Protein AF-X1EWF8-F1 (afdb_monomer_lite)

pLDDT: mean 93.99, std 6.24, range [62.25, 98.69]

Foldseek 3Di:
DVDDDPALPCQQVQQQAALEDEAEDALAAVVAAPDDPDPRHDACVQQAPCSSVVVVGDPNGHYAWYDYPFFIWGADPHRRFIETAETEPQDDPVVSQVRHNDDTHYDVVRHYDDDDDPVRVCCCCVPVCVVCPPPVDDDDDDDDD

Secondary structure (DSSP, 8-state):
--S-----TTHHHHHHH-SSEEEE----GGGS-SS-SS-SS--STT-STTHHHHTTPPTT-SEEEEE-SSEEEEE-TTT--EEEEEE-TT--HHHHHHT-SS--EEEEEEEEPPPPPHHHHHHIIIII-TT-TTTTSS-------

Sequence (145 aa):
PKRRFGGAGGANEIASMCWRVIIMTEHQKRKFPERAEFITSPGYLDGSPQARERAGLPAGTGPYRVVSDKAIFGFDEETRRMKLLAIVPWATAEEVLQEMAFEPLVAKPLGTVSPPTEEQLTILRSEIDPEGRVVGQGKWIEFQP

Structure (mmCIF, N/CA/C/O backbo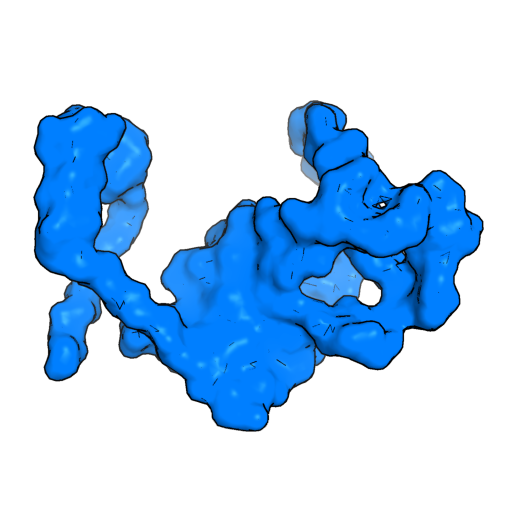ne):
data_AF-X1EWF8-F1
#
_entry.id   AF-X1EWF8-F1
#
loop_
_atom_site.group_PDB
_atom_site.id
_atom_site.type_symbol
_atom_site.label_atom_id
_atom_site.label_alt_id
_atom_site.label_comp_id
_atom_site.label_asym_id
_atom_site.label_entity_id
_atom_site.label_seq_id
_atom_site.pdbx_PDB_ins_code
_atom_site.Cartn_x
_atom_site.Cartn_y
_atom_site.Cartn_z
_atom_site.occupancy
_atom_site.B_iso_or_equiv
_atom_site.auth_seq_id
_atom_site.auth_comp_id
_atom_site.auth_asym_id
_atom_site.auth_atom_id
_atom_site.pdbx_PDB_model_num
ATOM 1 N N . PRO A 1 1 ? -2.073 18.170 -20.058 1.00 77.94 1 PRO A N 1
ATOM 2 C CA . PRO A 1 1 ? -2.816 17.032 -19.453 1.00 77.94 1 PRO A CA 1
ATOM 3 C C . PRO A 1 1 ? -4.311 17.376 -19.378 1.00 77.94 1 PRO A C 1
ATOM 5 O O . PRO A 1 1 ? -4.629 18.554 -19.255 1.00 77.94 1 PRO A O 1
ATOM 8 N N . LYS A 1 2 ? -5.213 16.384 -19.440 1.00 89.50 2 LYS A N 1
ATOM 9 C CA . LYS A 1 2 ? -6.673 16.611 -19.360 1.00 89.50 2 LYS A CA 1
ATOM 10 C C . LYS A 1 2 ? -7.113 17.182 -18.002 1.00 89.50 2 LYS A C 1
ATOM 12 O O . LYS A 1 2 ? -8.047 17.971 -17.938 1.00 89.50 2 LYS A O 1
ATOM 17 N N . ARG A 1 3 ? -6.419 16.812 -16.918 1.00 92.06 3 ARG A N 1
ATOM 18 C CA . ARG A 1 3 ? -6.585 17.377 -15.569 1.00 92.06 3 ARG A CA 1
ATOM 19 C C . ARG A 1 3 ? -5.218 17.541 -14.906 1.00 92.06 3 ARG A C 1
ATOM 21 O O . ARG A 1 3 ? -4.356 16.679 -15.067 1.00 92.06 3 ARG A O 1
ATOM 28 N N . ARG A 1 4 ? -5.005 18.641 -14.179 1.00 91.38 4 ARG A N 1
ATOM 29 C CA . ARG A 1 4 ? -3.777 18.897 -13.411 1.00 91.38 4 ARG A CA 1
ATOM 30 C C . ARG A 1 4 ? -4.045 18.676 -11.922 1.00 91.38 4 ARG A C 1
ATOM 32 O O . ARG A 1 4 ? -5.018 19.197 -11.393 1.00 91.38 4 ARG A O 1
ATOM 39 N N . PHE A 1 5 ? -3.170 17.911 -11.276 1.00 91.44 5 PHE A N 1
ATOM 40 C CA . PHE A 1 5 ? -3.140 17.710 -9.824 1.00 91.44 5 PHE A CA 1
ATOM 41 C C . PHE A 1 5 ? -1.953 18.467 -9.203 1.00 91.44 5 PHE A C 1
ATOM 43 O O . PHE A 1 5 ? -1.126 19.014 -9.936 1.00 91.44 5 PHE A O 1
ATOM 50 N N . GLY A 1 6 ? -1.855 18.467 -7.868 1.00 91.00 6 GLY A N 1
ATOM 51 C CA . GLY A 1 6 ? -0.823 19.185 -7.099 1.00 91.00 6 GLY A CA 1
ATOM 52 C C . GLY A 1 6 ? 0.630 18.761 -7.366 1.00 91.00 6 GLY A C 1
ATOM 53 O O . GLY A 1 6 ? 1.550 19.439 -6.925 1.00 91.00 6 GLY A O 1
ATOM 54 N N . GLY A 1 7 ? 0.852 17.688 -8.131 1.00 90.25 7 GLY A N 1
ATOM 55 C CA . GLY A 1 7 ? 2.179 17.147 -8.427 1.00 90.25 7 GLY A CA 1
ATOM 56 C C . GLY A 1 7 ? 2.592 16.056 -7.441 1.00 90.25 7 GLY A C 1
ATOM 57 O O . GLY A 1 7 ? 1.756 15.536 -6.708 1.00 90.25 7 GLY A O 1
ATOM 58 N N . ALA A 1 8 ? 3.872 15.680 -7.465 1.00 92.00 8 ALA A N 1
ATOM 59 C CA . ALA A 1 8 ? 4.395 14.607 -6.617 1.00 92.00 8 ALA A CA 1
ATOM 60 C C . ALA A 1 8 ? 4.528 15.016 -5.138 1.00 92.00 8 ALA A C 1
ATOM 62 O O . ALA A 1 8 ? 4.450 14.159 -4.261 1.00 92.00 8 ALA A O 1
ATOM 63 N N . GLY A 1 9 ? 4.733 16.310 -4.852 1.00 93.38 9 GLY A N 1
ATOM 64 C CA . GLY A 1 9 ? 5.188 16.738 -3.525 1.00 93.38 9 GLY A CA 1
ATOM 65 C C . GLY A 1 9 ? 6.462 15.980 -3.131 1.00 93.38 9 GLY A C 1
ATOM 66 O O . GLY A 1 9 ? 7.280 15.696 -3.999 1.00 93.38 9 GLY A O 1
ATOM 67 N N . GLY A 1 10 ? 6.575 15.589 -1.858 1.00 95.94 10 GLY A N 1
ATOM 68 C CA . GLY A 1 10 ? 7.660 14.729 -1.357 1.00 95.94 10 GLY A CA 1
ATOM 69 C C . GLY A 1 10 ? 7.449 13.220 -1.577 1.00 95.94 10 GLY A C 1
ATOM 70 O O . GLY A 1 10 ? 8.207 12.393 -1.071 1.00 95.94 10 GLY A O 1
ATOM 71 N N . ALA A 1 11 ? 6.370 12.819 -2.264 1.00 96.62 11 ALA A N 1
ATOM 72 C CA . ALA A 1 11 ? 6.046 11.403 -2.437 1.00 96.62 11 ALA A CA 1
ATOM 73 C C . ALA A 1 11 ? 6.999 10.696 -3.411 1.00 96.62 11 ALA A C 1
ATOM 75 O O . ALA A 1 11 ? 7.035 9.463 -3.438 1.00 96.62 11 ALA A O 1
ATOM 76 N N . ASN A 1 12 ? 7.739 11.441 -4.238 1.00 96.88 12 ASN A N 1
ATOM 77 C CA . ASN A 1 12 ? 8.758 10.856 -5.099 1.00 96.88 12 ASN A CA 1
ATOM 78 C C . ASN A 1 12 ? 9.942 10.366 -4.263 1.00 96.88 12 ASN A C 1
ATOM 80 O O . ASN A 1 12 ? 10.335 9.213 -4.383 1.00 96.88 12 ASN A O 1
ATOM 84 N N . GLU A 1 13 ? 10.453 11.212 -3.376 1.00 96.81 13 GLU A N 1
ATOM 85 C CA . GLU A 1 13 ? 11.603 10.945 -2.520 1.00 96.81 13 GLU A CA 1
ATOM 86 C C . GLU A 1 13 ? 11.313 9.769 -1.586 1.00 96.81 13 GLU A C 1
ATOM 88 O O . GLU A 1 13 ? 12.127 8.854 -1.478 1.00 96.81 13 GLU A O 1
ATOM 93 N N . ILE A 1 14 ? 10.113 9.730 -0.995 1.00 97.62 14 ILE A N 1
ATOM 94 C CA . ILE A 1 14 ? 9.658 8.602 -0.169 1.00 97.62 14 ILE A CA 1
ATOM 95 C C . ILE A 1 14 ? 9.657 7.303 -0.988 1.00 97.62 14 ILE A C 1
ATOM 97 O O . ILE A 1 14 ? 10.243 6.304 -0.574 1.00 97.62 14 ILE A O 1
ATOM 101 N N . ALA A 1 15 ? 9.033 7.308 -2.170 1.00 97.56 15 ALA A N 1
ATOM 102 C CA . ALA A 1 15 ? 8.951 6.125 -3.030 1.00 97.56 15 ALA A CA 1
ATOM 103 C C . ALA A 1 15 ? 10.308 5.679 -3.599 1.00 97.56 15 ALA A C 1
ATOM 105 O O . ALA A 1 15 ? 10.506 4.495 -3.888 1.00 97.56 15 ALA A O 1
ATOM 106 N N . SER A 1 16 ? 11.240 6.614 -3.754 1.00 97.69 16 SER A N 1
ATOM 107 C CA . SER A 1 16 ? 12.586 6.359 -4.258 1.00 97.69 16 SER A CA 1
ATOM 108 C C . SER A 1 16 ? 13.509 5.805 -3.175 1.00 97.69 16 SER A C 1
ATOM 110 O O . SER A 1 16 ? 14.253 4.871 -3.451 1.00 97.69 16 SER A O 1
ATOM 112 N N . MET A 1 17 ? 13.450 6.342 -1.951 1.00 97.00 17 MET A N 1
ATOM 113 C CA . MET A 1 17 ? 14.503 6.149 -0.945 1.00 97.00 17 MET A CA 1
ATOM 114 C C . MET A 1 17 ? 14.103 5.259 0.235 1.00 97.00 17 MET A C 1
ATOM 116 O O . MET A 1 17 ? 14.977 4.692 0.889 1.00 97.00 17 MET A O 1
ATOM 120 N N . CYS A 1 18 ? 12.812 5.120 0.547 1.00 97.69 18 CYS A N 1
ATOM 121 C CA . CYS A 1 18 ? 12.394 4.324 1.698 1.00 97.69 18 CYS A CA 1
ATOM 122 C C . CYS A 1 18 ? 12.436 2.818 1.397 1.00 97.69 18 CYS A C 1
ATOM 124 O O . CYS A 1 18 ? 12.000 2.352 0.342 1.00 97.69 18 CYS A O 1
ATOM 126 N N . TRP A 1 19 ? 12.890 2.040 2.383 1.00 96.56 19 TRP A N 1
ATOM 127 C CA . TRP A 1 19 ? 12.968 0.578 2.290 1.00 96.56 19 TRP A CA 1
ATOM 128 C C . TRP A 1 19 ? 11.602 -0.083 2.099 1.00 96.56 19 TRP A C 1
ATOM 130 O O . TRP A 1 19 ? 11.480 -1.086 1.402 1.00 96.56 19 TRP A O 1
ATOM 140 N N . ARG A 1 20 ? 10.564 0.466 2.743 1.00 97.06 20 ARG A N 1
ATOM 141 C CA . ARG A 1 20 ? 9.205 -0.084 2.726 1.00 97.06 20 ARG A CA 1
ATOM 142 C C . ARG A 1 20 ? 8.181 1.038 2.699 1.00 97.06 20 ARG A C 1
ATOM 144 O O . ARG A 1 20 ? 7.948 1.686 3.713 1.00 97.06 20 ARG A O 1
ATOM 151 N N . VAL A 1 21 ? 7.547 1.231 1.548 1.00 97.81 21 VAL A N 1
ATOM 152 C CA . VAL A 1 21 ? 6.494 2.241 1.375 1.00 97.81 21 VAL A CA 1
ATOM 153 C C . VAL A 1 21 ? 5.116 1.594 1.415 1.00 97.81 21 VAL A C 1
ATOM 155 O O . VAL A 1 21 ? 4.868 0.600 0.731 1.00 97.81 21 VAL A O 1
ATOM 158 N N . ILE A 1 22 ? 4.210 2.159 2.210 1.00 98.25 22 ILE A N 1
ATOM 159 C CA . ILE A 1 22 ? 2.795 1.779 2.222 1.00 98.25 22 ILE A CA 1
ATOM 160 C C . ILE A 1 22 ? 2.019 2.829 1.432 1.00 98.25 22 ILE A C 1
ATOM 162 O O . ILE A 1 22 ? 2.100 4.019 1.722 1.00 98.25 22 ILE A O 1
ATOM 166 N N . ILE A 1 23 ? 1.277 2.382 0.423 1.00 97.75 23 ILE A N 1
ATOM 167 C CA . ILE A 1 23 ? 0.425 3.227 -0.412 1.00 97.75 23 ILE A CA 1
ATOM 168 C C . ILE A 1 23 ? -1.008 3.075 0.090 1.00 97.75 23 ILE A C 1
ATOM 170 O O . ILE A 1 23 ? -1.527 1.964 0.130 1.00 97.75 23 ILE A O 1
ATOM 174 N N . MET A 1 24 ? -1.652 4.178 0.461 1.00 96.44 24 MET A N 1
ATOM 175 C CA . MET A 1 24 ? -3.040 4.179 0.926 1.00 96.44 24 MET A CA 1
ATOM 176 C C . MET A 1 24 ? -3.946 4.799 -0.135 1.00 96.44 24 MET A C 1
ATOM 178 O O . MET A 1 24 ? -3.656 5.884 -0.647 1.00 96.44 24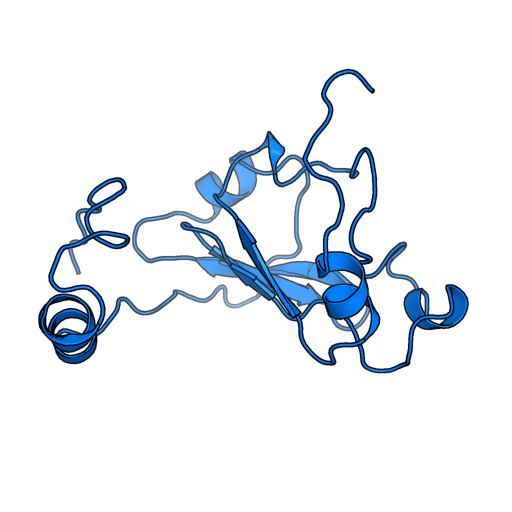 MET A O 1
ATOM 182 N N . THR A 1 25 ? -5.030 4.118 -0.502 1.00 95.06 25 THR A N 1
ATOM 183 C CA . THR A 1 25 ? -5.991 4.646 -1.478 1.00 95.06 25 THR A CA 1
ATOM 184 C C . THR A 1 25 ? -7.366 4.009 -1.325 1.00 95.06 25 THR A C 1
ATOM 186 O O . THR A 1 25 ? -7.463 2.861 -0.917 1.00 95.06 25 THR A O 1
ATOM 189 N N . GLU A 1 26 ? -8.425 4.730 -1.685 1.00 93.50 26 GLU A N 1
ATOM 190 C CA . GLU A 1 26 ? -9.770 4.154 -1.797 1.00 93.50 26 GLU A CA 1
ATOM 191 C C . GLU A 1 26 ? -9.826 3.132 -2.942 1.00 93.50 26 GLU A C 1
ATOM 193 O O . GLU A 1 26 ? -9.268 3.363 -4.025 1.00 93.50 26 GLU A O 1
ATOM 198 N N . HIS A 1 27 ? -10.538 2.029 -2.726 1.00 96.00 27 HIS A N 1
ATOM 199 C CA . HIS A 1 27 ? -10.708 0.961 -3.700 1.00 96.00 27 HIS A CA 1
ATOM 200 C C . HIS A 1 27 ? -11.693 1.392 -4.787 1.00 96.00 27 HIS A C 1
ATOM 202 O O . HIS A 1 27 ? -12.903 1.427 -4.592 1.00 96.00 27 HIS A O 1
ATOM 208 N N . GLN A 1 28 ? -11.158 1.839 -5.925 1.00 95.44 28 GLN A N 1
ATOM 209 C CA . GLN A 1 28 ? -11.940 2.341 -7.057 1.00 95.44 28 GLN A CA 1
ATOM 210 C C . GLN A 1 28 ? -11.236 2.010 -8.372 1.00 95.44 28 GLN A C 1
ATOM 212 O O . GLN A 1 28 ? -10.038 2.260 -8.515 1.00 95.44 28 GLN A O 1
ATOM 217 N N . LYS A 1 29 ? -11.995 1.614 -9.400 1.00 95.00 29 LYS A N 1
ATOM 218 C CA . LYS A 1 29 ? -11.456 1.228 -10.721 1.00 95.00 29 LYS A CA 1
ATOM 219 C C . LYS A 1 29 ? -10.477 2.228 -11.335 1.00 95.00 29 LYS A C 1
ATOM 221 O O . LYS A 1 29 ? -9.437 1.849 -11.859 1.00 95.00 29 LYS A O 1
ATOM 226 N N . ARG A 1 30 ? -10.750 3.529 -11.201 1.00 94.25 30 ARG A N 1
ATOM 227 C CA . ARG A 1 30 ? -9.868 4.605 -11.700 1.00 94.25 30 ARG A CA 1
ATOM 228 C C . ARG A 1 30 ? -8.514 4.709 -10.975 1.00 94.25 30 ARG A C 1
ATOM 230 O O . ARG A 1 30 ? -7.622 5.386 -11.474 1.00 94.25 30 ARG A O 1
ATOM 237 N N . LYS A 1 31 ? -8.391 4.145 -9.768 1.00 95.56 31 LYS A N 1
ATOM 238 C CA . LYS A 1 31 ? -7.178 4.157 -8.928 1.00 95.56 31 LYS A CA 1
ATOM 239 C C . LYS A 1 31 ? -6.290 2.937 -9.165 1.00 95.56 31 LYS A C 1
ATOM 241 O O . LYS A 1 31 ? -5.103 3.006 -8.864 1.00 95.56 31 LYS A O 1
ATOM 246 N N . PHE A 1 32 ? -6.839 1.886 -9.773 1.00 97.38 32 PHE A N 1
ATOM 247 C CA . PHE A 1 32 ? -6.130 0.671 -10.172 1.00 97.38 32 PHE A CA 1
ATOM 248 C C . PHE A 1 32 ? -6.162 0.493 -11.702 1.00 97.38 32 PHE A C 1
ATOM 250 O O . PHE A 1 32 ? -6.728 -0.488 -12.187 1.00 97.38 32 PHE A O 1
ATOM 257 N N . PRO A 1 33 ? -5.608 1.443 -12.486 1.00 96.94 33 PRO A N 1
ATOM 258 C CA . PRO A 1 33 ? -5.536 1.312 -13.937 1.00 96.94 33 PRO A CA 1
ATOM 259 C C . PRO A 1 33 ? -4.504 0.249 -14.341 1.00 96.94 33 PRO A C 1
ATOM 261 O O . PRO A 1 33 ? -3.536 0.025 -13.617 1.00 96.94 33 PRO A O 1
ATOM 264 N N . GLU A 1 34 ? -4.644 -0.338 -15.533 1.00 95.69 34 GLU A N 1
ATOM 265 C CA . GLU A 1 34 ? -3.618 -1.233 -16.102 1.00 95.69 34 GLU A CA 1
ATOM 266 C C . GLU A 1 34 ? -2.253 -0.541 -16.228 1.00 95.69 34 GLU A C 1
ATOM 268 O O . GLU A 1 34 ? -1.204 -1.148 -16.022 1.00 95.69 34 GLU A O 1
ATOM 273 N N . ARG A 1 35 ? -2.264 0.758 -16.549 1.00 95.00 35 ARG A N 1
ATOM 274 C CA . ARG A 1 35 ? -1.067 1.585 -16.680 1.00 95.00 35 ARG A CA 1
ATOM 275 C C . ARG A 1 35 ? -1.333 2.989 -16.156 1.00 95.00 35 ARG A C 1
ATOM 277 O O . ARG A 1 35 ? -2.321 3.623 -16.518 1.00 95.00 35 ARG A O 1
ATOM 284 N N . ALA A 1 36 ? -0.419 3.497 -15.334 1.00 93.88 36 ALA A N 1
ATOM 285 C CA . ALA A 1 36 ? -0.452 4.888 -14.905 1.00 93.88 36 ALA A CA 1
ATOM 286 C C . ALA A 1 36 ? -0.189 5.829 -16.093 1.00 93.88 36 ALA A C 1
ATOM 288 O O . ALA A 1 36 ? 0.765 5.635 -16.848 1.00 93.88 36 ALA A O 1
ATOM 289 N N . GLU A 1 37 ? -0.997 6.883 -16.224 1.00 93.38 37 GLU A N 1
ATOM 290 C CA . GLU A 1 37 ? -0.784 7.938 -17.229 1.00 93.38 37 GLU A CA 1
ATOM 291 C C . GLU A 1 37 ? 0.511 8.724 -16.971 1.00 93.38 37 GLU A C 1
ATOM 293 O O . GLU A 1 37 ? 1.146 9.219 -17.901 1.00 93.38 37 GLU A O 1
ATOM 298 N N . PHE A 1 38 ? 0.901 8.849 -15.700 1.00 94.50 38 PHE A N 1
ATOM 299 C CA . PHE A 1 38 ? 2.111 9.540 -15.273 1.00 94.50 38 PHE A CA 1
ATOM 300 C C . PHE A 1 38 ? 2.634 8.938 -13.966 1.00 94.50 38 PHE A C 1
ATOM 302 O O . PHE A 1 38 ? 1.872 8.754 -13.016 1.00 94.50 38 PHE A O 1
ATOM 309 N N . ILE A 1 39 ? 3.936 8.655 -13.900 1.00 95.44 39 ILE A N 1
ATOM 310 C CA . ILE A 1 39 ? 4.588 8.116 -12.700 1.00 95.44 39 ILE A CA 1
ATOM 311 C C . ILE A 1 39 ? 5.122 9.290 -11.877 1.00 95.44 39 ILE A C 1
ATOM 313 O O . ILE A 1 39 ? 6.189 9.823 -12.163 1.00 95.44 39 ILE A O 1
ATOM 317 N N . THR A 1 40 ? 4.379 9.707 -10.850 1.00 96.00 40 THR A N 1
ATOM 318 C CA . THR A 1 40 ? 4.869 10.697 -9.870 1.00 96.00 40 THR A CA 1
ATOM 319 C C . THR A 1 40 ? 5.853 10.077 -8.879 1.00 96.00 40 THR A C 1
ATOM 321 O O . THR A 1 40 ? 6.829 10.711 -8.484 1.00 96.00 40 THR A O 1
ATOM 324 N N . SER A 1 41 ? 5.592 8.827 -8.496 1.00 97.00 41 SER A N 1
ATOM 325 C CA . SER A 1 41 ? 6.310 8.074 -7.471 1.00 97.00 41 SER A CA 1
ATOM 326 C C . SER A 1 41 ? 6.647 6.689 -8.029 1.00 97.00 41 SER A C 1
ATOM 328 O O . SER A 1 41 ? 5.727 5.981 -8.449 1.00 97.00 41 SER A O 1
ATOM 330 N N . PRO A 1 42 ? 7.929 6.290 -8.089 1.00 97.06 42 PRO A N 1
ATOM 331 C CA . PRO A 1 42 ? 8.315 5.033 -8.721 1.00 97.06 42 PRO A CA 1
ATOM 332 C C . PRO A 1 42 ? 7.887 3.809 -7.899 1.00 97.06 42 PRO A C 1
ATOM 334 O O . PRO A 1 42 ? 8.268 3.653 -6.739 1.00 97.06 42 PRO A O 1
ATOM 337 N N . GLY A 1 43 ? 7.139 2.903 -8.536 1.00 97.00 43 GLY A N 1
ATOM 338 C CA . GLY A 1 43 ? 6.891 1.543 -8.042 1.00 97.00 43 GLY A CA 1
ATOM 339 C C . GLY A 1 43 ? 8.025 0.582 -8.422 1.00 97.00 43 GLY A C 1
ATOM 340 O O . GLY A 1 43 ? 9.195 0.956 -8.430 1.00 97.00 43 GLY A O 1
ATOM 341 N N . TYR A 1 44 ? 7.691 -0.653 -8.799 1.00 97.12 44 TYR A N 1
ATOM 342 C CA . TYR A 1 44 ? 8.667 -1.618 -9.336 1.00 97.12 44 TYR A CA 1
ATOM 343 C C . TYR A 1 44 ? 8.946 -1.472 -10.844 1.00 97.12 44 TYR A C 1
ATOM 345 O O . TYR A 1 44 ? 9.665 -2.285 -11.416 1.00 97.12 44 TYR A O 1
ATOM 353 N N . LEU A 1 45 ? 8.431 -0.409 -11.471 1.00 95.69 45 LEU A N 1
ATOM 354 C CA . LEU A 1 45 ? 8.621 -0.093 -12.891 1.00 95.69 45 LEU A CA 1
ATOM 355 C C . LEU A 1 45 ? 8.119 -1.226 -13.800 1.00 95.69 45 LEU A C 1
ATOM 357 O O . LEU A 1 45 ? 6.931 -1.534 -13.756 1.00 95.69 45 LEU A O 1
ATOM 361 N N . ASP A 1 46 ? 8.988 -1.826 -14.613 1.00 93.25 46 ASP A N 1
ATOM 362 C CA . ASP A 1 46 ? 8.644 -2.956 -15.486 1.00 93.25 46 ASP A CA 1
ATOM 363 C C . ASP A 1 46 ? 8.608 -4.312 -14.751 1.00 93.25 46 ASP A C 1
ATOM 365 O O . ASP A 1 46 ? 8.224 -5.321 -15.338 1.00 93.25 46 ASP A O 1
ATOM 369 N N . GLY A 1 47 ? 8.988 -4.342 -13.467 1.00 93.38 47 GLY A N 1
ATOM 370 C CA . GLY A 1 47 ? 8.980 -5.533 -12.617 1.00 93.38 47 GLY A CA 1
ATOM 371 C C . GLY A 1 47 ? 10.112 -6.529 -12.877 1.00 93.38 47 GLY A C 1
ATOM 372 O O . GLY A 1 47 ? 10.237 -7.502 -12.137 1.00 93.38 47 GLY A O 1
ATOM 373 N N . SER A 1 48 ? 10.963 -6.297 -13.877 1.00 94.88 48 SER A N 1
ATOM 374 C CA . SER A 1 48 ? 12.102 -7.172 -14.156 1.00 94.88 48 SER A CA 1
ATOM 375 C C . SER A 1 48 ? 13.164 -7.102 -13.040 1.00 94.88 48 SER A C 1
ATOM 377 O O . SER A 1 48 ? 13.236 -6.111 -12.299 1.00 94.88 48 SER A O 1
ATOM 379 N N . PRO A 1 49 ? 14.022 -8.131 -12.890 1.00 93.56 49 PRO A N 1
ATOM 380 C CA . PRO A 1 49 ? 15.044 -8.147 -11.845 1.00 93.56 49 PRO A CA 1
ATOM 381 C C . PRO A 1 49 ? 15.901 -6.882 -11.882 1.00 93.56 49 PRO A C 1
ATOM 383 O O . PRO A 1 49 ? 16.409 -6.535 -12.940 1.00 93.56 49 PRO A O 1
ATOM 386 N N . GLN A 1 50 ? 16.073 -6.200 -10.748 1.00 93.94 50 GLN A N 1
ATOM 387 C CA . GLN A 1 50 ? 16.838 -4.947 -10.623 1.00 93.94 50 GLN A CA 1
ATOM 388 C C . GLN A 1 50 ? 16.316 -3.751 -11.456 1.00 93.94 50 GLN A C 1
ATOM 390 O O . GLN A 1 50 ? 17.077 -2.843 -11.796 1.00 93.94 50 GLN A O 1
ATOM 395 N N . ALA A 1 51 ? 15.031 -3.729 -11.836 1.00 96.56 51 ALA A N 1
ATOM 396 C CA . ALA A 1 51 ? 14.459 -2.629 -12.623 1.00 96.56 51 ALA A CA 1
ATOM 397 C C . ALA A 1 51 ? 14.630 -1.253 -11.962 1.00 96.56 51 ALA A C 1
ATOM 399 O O . ALA A 1 51 ? 14.918 -0.267 -12.640 1.00 96.56 51 ALA A O 1
ATOM 400 N N . ARG A 1 52 ? 14.482 -1.191 -10.635 1.00 97.19 52 ARG A N 1
ATOM 401 C CA . ARG A 1 52 ? 14.629 0.041 -9.852 1.00 97.19 52 ARG A CA 1
ATOM 402 C C . ARG A 1 52 ? 16.077 0.530 -9.860 1.00 97.19 52 ARG A C 1
ATOM 404 O O . ARG A 1 52 ? 16.324 1.699 -10.137 1.00 97.19 52 ARG A O 1
ATOM 411 N N . GLU A 1 53 ? 17.023 -0.372 -9.635 1.00 97.44 53 GLU A N 1
ATOM 412 C CA . GLU A 1 53 ? 18.458 -0.100 -9.597 1.00 97.44 53 GLU A CA 1
ATOM 413 C C . GLU A 1 53 ? 18.975 0.365 -10.961 1.00 97.44 53 GLU A C 1
ATOM 415 O O . GLU A 1 53 ? 19.709 1.348 -11.041 1.00 97.44 53 GLU A O 1
ATOM 420 N N . ARG A 1 54 ? 18.518 -0.257 -12.059 1.00 97.62 54 ARG A N 1
ATOM 421 C CA . ARG A 1 54 ? 18.829 0.217 -13.421 1.00 97.62 54 ARG A CA 1
ATOM 422 C C . ARG A 1 54 ? 18.269 1.606 -13.719 1.00 97.62 54 ARG A C 1
ATOM 424 O O . ARG A 1 54 ? 18.832 2.316 -14.546 1.00 97.62 54 ARG A O 1
ATOM 431 N N . ALA A 1 55 ? 17.180 1.993 -13.058 1.00 96.94 55 ALA A N 1
ATOM 432 C CA . ALA A 1 55 ? 16.626 3.341 -13.131 1.00 96.94 55 ALA A CA 1
ATOM 433 C C . ALA A 1 55 ? 17.318 4.335 -12.174 1.00 96.94 55 ALA A C 1
ATOM 435 O O . ALA A 1 55 ? 16.886 5.481 -12.078 1.00 96.94 55 ALA A O 1
ATOM 436 N N . GLY A 1 56 ? 18.379 3.916 -11.471 1.00 97.62 56 GLY A N 1
ATOM 437 C CA . GLY A 1 56 ? 19.153 4.753 -10.552 1.00 97.62 56 GLY A CA 1
ATOM 438 C C . GLY A 1 56 ? 18.590 4.837 -9.132 1.00 97.62 56 GLY A C 1
ATOM 439 O O . GLY A 1 56 ? 19.059 5.656 -8.344 1.00 97.62 56 GLY A O 1
ATOM 440 N N . LEU A 1 57 ? 17.592 4.018 -8.784 1.00 98.00 57 LEU A N 1
ATOM 441 C CA . LEU A 1 57 ? 17.032 3.974 -7.432 1.00 98.00 57 LEU A CA 1
ATOM 442 C C . LEU A 1 57 ? 17.883 3.064 -6.524 1.00 98.00 57 LEU A C 1
ATOM 444 O O . LEU A 1 57 ? 18.385 2.043 -6.996 1.00 98.00 57 LEU A O 1
ATOM 448 N N . PRO A 1 58 ? 18.034 3.370 -5.222 1.00 97.31 58 PRO A N 1
ATOM 449 C CA . PRO A 1 58 ? 18.818 2.532 -4.318 1.00 97.31 58 PRO A CA 1
ATOM 450 C C . PRO A 1 58 ? 18.251 1.115 -4.179 1.00 97.31 58 PRO A C 1
ATOM 452 O O . PRO A 1 58 ? 17.033 0.919 -4.115 1.00 97.31 58 PRO A O 1
ATOM 455 N N . ALA A 1 59 ? 19.142 0.131 -4.062 1.00 95.88 59 ALA A N 1
ATOM 456 C CA . ALA A 1 59 ? 18.763 -1.255 -3.817 1.00 95.88 59 ALA A CA 1
ATOM 457 C C . ALA A 1 59 ? 18.006 -1.416 -2.488 1.00 95.88 59 ALA A C 1
ATOM 459 O O . ALA A 1 59 ? 18.234 -0.683 -1.523 1.00 95.88 59 ALA A O 1
ATOM 460 N N . GLY A 1 60 ? 17.096 -2.391 -2.432 1.00 94.12 60 GLY A N 1
ATOM 461 C CA . GLY A 1 60 ? 16.320 -2.682 -1.219 1.00 94.12 60 GLY A CA 1
ATOM 462 C C . GLY A 1 60 ? 15.269 -1.622 -0.859 1.00 94.12 60 GLY A C 1
ATOM 463 O O . GLY A 1 60 ? 14.762 -1.626 0.261 1.00 94.12 60 GLY A O 1
ATOM 464 N N . THR A 1 61 ? 14.938 -0.721 -1.787 1.00 96.19 61 THR A N 1
ATOM 465 C CA . THR A 1 61 ? 13.855 0.265 -1.649 1.00 96.19 61 THR A CA 1
ATOM 466 C C . THR A 1 61 ? 12.618 -0.145 -2.439 1.00 96.19 61 THR A C 1
ATOM 468 O O . THR A 1 61 ? 12.703 -0.922 -3.395 1.00 96.19 61 THR A O 1
ATOM 471 N N . GLY A 1 62 ? 11.465 0.427 -2.087 1.00 95.69 62 GLY A N 1
ATOM 472 C CA . GLY A 1 62 ? 10.266 0.342 -2.917 1.00 95.69 62 GLY A CA 1
ATOM 473 C C . GLY A 1 62 ? 8.967 0.074 -2.162 1.00 95.69 62 GLY A C 1
ATOM 474 O O . GLY A 1 62 ? 8.893 0.173 -0.931 1.00 95.69 62 GLY A O 1
ATOM 475 N N . PRO A 1 63 ? 7.895 -0.222 -2.915 1.00 97.38 63 PRO A N 1
ATOM 476 C CA . PRO A 1 63 ? 6.580 -0.397 -2.333 1.00 97.38 63 PRO A CA 1
ATOM 477 C C . PRO A 1 63 ? 6.497 -1.733 -1.588 1.00 97.38 63 PRO A C 1
ATOM 479 O O . PRO A 1 63 ? 6.834 -2.792 -2.106 1.00 97.38 63 PRO A O 1
ATOM 482 N N . TYR A 1 64 ? 6.021 -1.672 -0.348 1.00 98.12 64 TYR A N 1
ATOM 483 C CA . TYR A 1 64 ? 5.813 -2.826 0.518 1.00 98.12 64 TYR A CA 1
ATOM 484 C C . TYR A 1 64 ? 4.357 -3.291 0.478 1.00 98.12 64 TYR A C 1
ATOM 486 O O . TYR A 1 64 ? 4.093 -4.487 0.322 1.00 98.12 64 TYR A O 1
ATOM 494 N N . ARG A 1 65 ? 3.404 -2.361 0.621 1.00 98.38 65 ARG A N 1
ATOM 495 C CA . ARG A 1 65 ? 1.967 -2.667 0.619 1.00 98.38 65 ARG A CA 1
ATOM 496 C C . ARG A 1 65 ? 1.155 -1.587 -0.074 1.00 98.38 65 ARG A C 1
ATOM 498 O O . ARG A 1 65 ? 1.539 -0.420 -0.069 1.00 98.38 65 ARG A O 1
ATOM 505 N N . VAL A 1 66 ? 0.005 -1.991 -0.597 1.00 98.44 66 VAL A N 1
ATOM 506 C CA . VAL A 1 66 ? -1.110 -1.092 -0.898 1.00 98.44 66 VAL A CA 1
ATOM 507 C C . VAL A 1 66 ? -2.253 -1.459 0.037 1.00 98.44 66 VAL A C 1
ATOM 509 O O . VAL A 1 66 ? -2.602 -2.632 0.137 1.00 98.44 66 VAL A O 1
ATOM 512 N N . VAL A 1 67 ? -2.801 -0.482 0.747 1.00 98.12 67 VAL A N 1
ATOM 513 C CA . VAL A 1 67 ? -3.921 -0.663 1.673 1.00 98.12 67 VAL A CA 1
ATOM 514 C C . VAL A 1 67 ? -5.086 0.176 1.173 1.00 98.12 67 VAL A C 1
ATOM 516 O O . VAL A 1 67 ? -4.924 1.368 0.900 1.00 98.12 67 VAL A O 1
ATOM 519 N N . SER A 1 68 ? -6.244 -0.460 1.045 1.00 96.50 68 SER A N 1
ATOM 520 C CA . SER A 1 68 ? -7.510 0.198 0.738 1.00 96.50 68 SER A CA 1
ATOM 521 C C . SER A 1 68 ? -8.550 -0.059 1.820 1.00 96.50 68 SER A C 1
ATOM 523 O O . SER A 1 68 ? -8.304 -0.795 2.773 1.00 96.50 68 SER A O 1
ATOM 525 N N . ASP A 1 69 ? -9.727 0.530 1.647 1.00 93.00 69 ASP A N 1
ATOM 526 C CA . ASP A 1 69 ? -10.923 0.267 2.447 1.00 93.00 69 ASP A CA 1
ATOM 527 C C . ASP A 1 69 ? -11.477 -1.163 2.282 1.00 93.00 69 ASP A C 1
ATOM 529 O O . ASP A 1 69 ? -12.321 -1.573 3.078 1.00 93.00 69 ASP A O 1
ATOM 533 N N . LYS A 1 70 ? -10.991 -1.941 1.299 1.00 95.69 70 LYS A N 1
ATOM 534 C CA . LYS A 1 70 ? -11.443 -3.322 1.039 1.00 95.69 70 LYS A CA 1
ATOM 535 C C . LYS A 1 70 ? -10.365 -4.396 1.187 1.00 95.69 70 LYS A C 1
ATOM 537 O O . LYS A 1 70 ? -10.684 -5.553 1.454 1.00 95.69 70 LYS A O 1
ATOM 542 N N . ALA A 1 71 ? -9.093 -4.065 0.970 1.00 97.75 71 ALA A N 1
ATOM 543 C CA . ALA A 1 71 ? -8.054 -5.081 0.826 1.00 97.75 71 ALA A CA 1
ATOM 544 C C . ALA A 1 71 ? -6.638 -4.590 1.147 1.00 97.75 71 ALA A C 1
ATOM 546 O O . ALA A 1 71 ? -6.307 -3.408 1.028 1.00 97.75 71 ALA A O 1
ATOM 547 N N . ILE A 1 72 ? -5.774 -5.553 1.479 1.00 98.50 72 ILE A N 1
ATOM 548 C CA . ILE A 1 72 ? -4.326 -5.391 1.583 1.00 98.50 72 ILE A CA 1
ATOM 549 C C . ILE A 1 72 ? -3.667 -6.124 0.417 1.00 98.50 72 ILE A C 1
ATOM 551 O O . ILE A 1 72 ? -3.811 -7.338 0.249 1.00 98.50 72 ILE A O 1
ATOM 555 N N . PHE A 1 73 ? -2.863 -5.389 -0.340 1.00 98.62 73 PHE A N 1
ATOM 556 C CA . PHE A 1 73 ? -2.023 -5.913 -1.404 1.00 98.62 73 PHE A CA 1
ATOM 557 C C . PHE A 1 73 ? -0.553 -5.827 -1.014 1.00 98.62 73 PHE A C 1
ATOM 559 O O . PHE A 1 73 ? -0.119 -4.893 -0.340 1.00 98.62 73 PHE A O 1
ATOM 566 N N . GLY A 1 74 ? 0.230 -6.781 -1.491 1.00 98.38 74 GLY A N 1
ATOM 567 C CA . GLY A 1 74 ? 1.681 -6.714 -1.541 1.00 98.38 74 GLY A CA 1
ATOM 568 C C . GLY A 1 74 ? 2.170 -6.843 -2.973 1.00 98.38 74 GLY A C 1
ATOM 569 O O . GLY A 1 74 ? 1.441 -6.579 -3.929 1.00 98.38 74 GLY A O 1
ATOM 570 N N . PHE A 1 75 ? 3.413 -7.283 -3.102 1.00 97.75 75 PHE A N 1
ATOM 571 C CA . PHE A 1 75 ? 4.061 -7.518 -4.380 1.00 97.75 75 PHE A CA 1
ATOM 572 C C . PHE A 1 75 ? 4.741 -8.874 -4.324 1.00 97.75 75 PHE A C 1
ATOM 574 O O . PHE A 1 75 ? 5.309 -9.249 -3.300 1.00 97.75 75 PHE A O 1
ATOM 581 N N . ASP A 1 76 ? 4.630 -9.613 -5.413 1.00 96.31 76 ASP A N 1
ATOM 582 C CA . ASP A 1 76 ? 5.293 -10.892 -5.579 1.00 96.31 76 ASP A CA 1
ATOM 583 C C . ASP A 1 76 ? 6.818 -10.719 -5.628 1.00 96.31 76 ASP A C 1
ATOM 585 O O . ASP A 1 76 ? 7.318 -9.739 -6.180 1.00 96.31 76 ASP A O 1
ATOM 589 N N . GLU A 1 77 ? 7.565 -11.629 -5.006 1.00 92.50 77 GLU A N 1
ATOM 590 C CA . GLU A 1 77 ? 9.009 -11.447 -4.811 1.00 92.50 77 GLU A CA 1
ATOM 591 C C . GLU A 1 77 ? 9.804 -11.594 -6.111 1.00 92.50 77 GLU A C 1
ATOM 593 O O . GLU A 1 77 ? 10.789 -10.879 -6.307 1.00 92.50 77 GLU A O 1
ATOM 598 N N . GLU A 1 78 ? 9.344 -12.466 -7.008 1.00 92.06 78 GLU A N 1
ATOM 599 C CA . GLU A 1 78 ? 10.006 -12.753 -8.279 1.00 92.06 78 GLU A CA 1
ATOM 600 C C . GLU A 1 78 ? 9.563 -11.775 -9.364 1.00 92.06 78 GLU A C 1
ATOM 602 O O . GLU A 1 78 ? 10.388 -11.142 -10.021 1.00 92.06 78 GLU A O 1
ATOM 607 N N . THR A 1 79 ? 8.248 -11.622 -9.534 1.00 94.25 79 THR A N 1
ATOM 608 C CA . THR A 1 79 ? 7.678 -10.870 -10.663 1.00 94.25 79 THR A CA 1
ATOM 609 C C . THR A 1 79 ? 7.409 -9.404 -10.347 1.00 94.25 79 THR A C 1
ATOM 611 O O . THR A 1 79 ? 7.098 -8.626 -11.248 1.00 94.25 79 THR A O 1
ATOM 614 N N . ARG A 1 80 ? 7.433 -9.028 -9.059 1.00 96.12 80 ARG A N 1
ATOM 615 C CA . ARG A 1 80 ? 7.042 -7.699 -8.557 1.00 96.12 80 ARG A CA 1
ATOM 616 C C . ARG A 1 80 ? 5.626 -7.266 -8.942 1.00 96.12 80 ARG A C 1
ATOM 618 O O . ARG A 1 80 ? 5.257 -6.110 -8.723 1.00 96.12 80 ARG A O 1
ATOM 625 N N . ARG A 1 81 ? 4.798 -8.183 -9.457 1.00 96.25 81 ARG A N 1
ATOM 626 C CA . ARG A 1 81 ? 3.380 -7.931 -9.724 1.00 96.25 81 ARG A CA 1
ATOM 627 C C . ARG A 1 81 ? 2.632 -7.771 -8.409 1.00 96.25 81 ARG A C 1
ATOM 629 O O . ARG A 1 81 ? 2.941 -8.430 -7.416 1.00 96.25 81 ARG A O 1
ATOM 636 N N . MET A 1 82 ? 1.630 -6.899 -8.411 1.00 98.06 82 MET A N 1
ATOM 637 C CA . MET A 1 82 ? 0.748 -6.721 -7.262 1.00 98.06 82 MET A CA 1
ATOM 638 C C . MET A 1 82 ? 0.061 -8.048 -6.910 1.00 98.06 82 MET A C 1
ATOM 640 O O . MET A 1 82 ? -0.381 -8.780 -7.799 1.00 98.06 82 MET A O 1
ATOM 644 N N . LYS A 1 83 ? -0.027 -8.343 -5.612 1.00 98.56 83 LYS A N 1
ATOM 645 C CA . LYS A 1 83 ? -0.593 -9.578 -5.067 1.00 98.56 83 LYS A CA 1
ATOM 646 C C . LYS A 1 83 ? -1.623 -9.250 -3.993 1.00 98.56 83 LYS A C 1
ATOM 648 O O . LYS A 1 83 ? -1.273 -8.605 -3.010 1.00 98.56 83 LYS A O 1
ATOM 653 N N . LEU A 1 84 ? -2.868 -9.682 -4.165 1.00 98.69 84 LEU A N 1
ATOM 654 C CA . LEU A 1 84 ? -3.924 -9.593 -3.158 1.00 98.69 84 LEU A CA 1
ATOM 655 C C . LEU A 1 84 ? -3.590 -10.545 -2.004 1.00 98.69 84 LEU A C 1
ATOM 657 O O . LEU A 1 84 ? -3.520 -11.758 -2.206 1.00 98.69 84 LEU A O 1
ATOM 661 N N . LEU A 1 85 ? -3.329 -9.988 -0.819 1.00 98.62 85 LEU A N 1
ATOM 662 C CA . LEU A 1 85 ? -2.893 -10.747 0.357 1.00 98.62 85 LEU A CA 1
ATOM 663 C C . LEU A 1 85 ? -4.035 -11.019 1.325 1.00 98.62 85 LEU A C 1
ATOM 665 O O . LEU A 1 85 ? -4.120 -12.121 1.860 1.00 98.62 85 LEU A O 1
ATOM 669 N N . ALA A 1 86 ? -4.881 -10.018 1.565 1.00 98.44 86 ALA A N 1
ATOM 670 C CA . ALA A 1 86 ? -6.015 -10.143 2.463 1.00 98.44 86 ALA A CA 1
ATOM 671 C C . ALA A 1 86 ? -7.157 -9.203 2.075 1.00 98.44 86 ALA A C 1
ATOM 673 O O . ALA A 1 86 ? -6.920 -8.149 1.483 1.00 98.44 86 ALA A O 1
ATOM 674 N N . ILE A 1 87 ? -8.374 -9.577 2.455 1.00 97.75 87 ILE A N 1
ATOM 675 C CA . ILE A 1 87 ? -9.589 -8.766 2.317 1.00 97.75 87 ILE A CA 1
ATOM 676 C C . ILE A 1 87 ? -10.174 -8.456 3.692 1.00 97.75 87 ILE A C 1
ATOM 678 O O . ILE A 1 87 ? -9.974 -9.210 4.644 1.00 97.75 87 ILE A O 1
ATOM 682 N N . VAL A 1 88 ? -10.861 -7.329 3.821 1.00 95.19 88 VAL A N 1
ATOM 683 C CA . VAL A 1 88 ? -11.624 -7.020 5.037 1.00 95.19 88 VAL A CA 1
ATOM 684 C C . VAL A 1 88 ? -12.860 -7.928 5.139 1.00 95.19 88 VAL A C 1
ATOM 686 O O . VAL A 1 88 ? -13.344 -8.396 4.109 1.00 95.19 88 VAL A O 1
ATOM 689 N N . PRO A 1 89 ? -13.404 -8.176 6.344 1.00 94.06 89 PRO A N 1
ATOM 690 C CA . PRO A 1 89 ? -14.497 -9.137 6.532 1.00 94.06 89 PRO A CA 1
ATOM 691 C C . PRO A 1 89 ? -15.802 -8.787 5.799 1.00 94.06 89 PRO A C 1
ATOM 693 O O . PRO A 1 89 ? -16.602 -9.668 5.511 1.00 94.06 89 PRO A O 1
ATOM 696 N N . TRP A 1 90 ? -16.021 -7.505 5.503 1.00 92.00 90 TRP A N 1
ATOM 697 C CA . TRP A 1 90 ? -17.220 -6.982 4.837 1.00 92.00 90 TRP A CA 1
ATOM 698 C C . TRP A 1 90 ? -17.052 -6.797 3.320 1.00 92.00 90 TRP A C 1
ATOM 700 O O . TRP A 1 90 ? -17.839 -6.084 2.701 1.00 92.00 90 TRP A O 1
ATOM 710 N N . ALA A 1 91 ? -16.014 -7.381 2.718 1.00 93.69 91 ALA A N 1
ATOM 711 C CA . ALA A 1 91 ? -15.798 -7.360 1.275 1.00 93.69 91 ALA A CA 1
ATOM 712 C C . ALA A 1 91 ? -15.506 -8.768 0.754 1.00 93.69 91 ALA A C 1
ATOM 714 O O . ALA A 1 91 ? -14.955 -9.614 1.457 1.00 93.69 91 ALA A O 1
ATOM 715 N N . THR A 1 92 ? -15.826 -9.006 -0.513 1.00 94.75 92 THR A N 1
ATOM 716 C CA . THR A 1 92 ? -15.509 -10.253 -1.214 1.00 94.75 92 THR A CA 1
ATOM 717 C C . THR A 1 92 ? -14.324 -10.075 -2.162 1.00 94.75 92 THR A C 1
ATOM 719 O O . THR A 1 92 ? -14.035 -8.980 -2.649 1.00 94.75 92 THR A O 1
ATOM 722 N N . ALA A 1 93 ? -13.632 -11.175 -2.478 1.00 96.06 93 ALA A N 1
ATOM 723 C CA . ALA A 1 93 ? -12.571 -11.150 -3.484 1.00 96.06 93 ALA A CA 1
ATOM 724 C C . ALA A 1 93 ? -13.103 -10.720 -4.864 1.00 96.06 93 ALA A C 1
ATOM 726 O O . ALA A 1 93 ? -12.411 -10.015 -5.591 1.00 96.06 93 ALA A O 1
ATOM 727 N N . GLU A 1 94 ? -14.336 -11.099 -5.207 1.00 96.31 94 GLU A N 1
ATOM 728 C CA . GLU A 1 94 ? -14.975 -10.712 -6.465 1.00 96.31 94 GLU A CA 1
ATOM 729 C C . GLU A 1 94 ? -15.164 -9.192 -6.565 1.00 96.31 94 GLU A C 1
ATOM 731 O O . GLU A 1 94 ? -14.716 -8.593 -7.542 1.00 96.31 94 GLU A O 1
ATOM 736 N N . GLU A 1 95 ? -15.736 -8.552 -5.541 1.00 95.31 95 GLU A N 1
ATOM 737 C CA . GLU A 1 95 ? -15.917 -7.092 -5.514 1.00 95.31 95 GLU A CA 1
ATOM 738 C C . GLU A 1 95 ? -14.584 -6.347 -5.634 1.00 95.31 95 GLU A C 1
ATOM 740 O O . GLU A 1 95 ? -14.482 -5.349 -6.350 1.00 95.31 95 GLU A O 1
ATOM 745 N N . VAL A 1 96 ? -13.542 -6.841 -4.955 1.00 97.25 96 VAL A N 1
ATOM 746 C CA . VAL A 1 96 ? -12.196 -6.261 -5.029 1.00 97.25 96 VAL A CA 1
ATOM 747 C C . VAL A 1 96 ? -11.659 -6.334 -6.459 1.00 97.25 96 VAL A C 1
ATOM 749 O O . VAL A 1 96 ? -11.146 -5.335 -6.964 1.00 97.25 96 VAL A O 1
ATOM 752 N N . LEU A 1 97 ? -11.782 -7.484 -7.122 1.00 97.12 97 LEU A N 1
ATOM 753 C CA . LEU A 1 97 ? -11.253 -7.694 -8.472 1.00 97.12 97 LEU A CA 1
ATOM 754 C C . LEU A 1 97 ? -12.050 -6.934 -9.544 1.00 97.12 97 LEU A C 1
ATOM 756 O O . LEU A 1 97 ? -11.450 -6.366 -10.455 1.00 97.12 97 LEU A O 1
ATOM 760 N N . GLN A 1 98 ? -13.379 -6.853 -9.424 1.00 96.88 98 GLN A N 1
ATOM 761 C CA . GLN A 1 98 ? -14.236 -6.112 -10.364 1.00 96.88 98 GLN A CA 1
ATOM 762 C C . GLN A 1 98 ? -13.945 -4.599 -10.371 1.00 96.88 98 GLN A C 1
ATOM 764 O O . GLN A 1 98 ? -14.114 -3.920 -11.392 1.00 96.88 98 GLN A O 1
ATOM 769 N N . GLU A 1 99 ? -13.472 -4.063 -9.245 1.00 96.62 99 GLU A N 1
ATOM 770 C CA . GLU A 1 99 ? -13.064 -2.666 -9.094 1.00 96.62 99 GLU A CA 1
ATOM 771 C C . GLU A 1 99 ? -11.592 -2.411 -9.445 1.00 96.62 99 GLU A C 1
ATOM 773 O O . GLU A 1 99 ? -11.047 -1.357 -9.116 1.00 96.62 99 GLU A O 1
ATOM 778 N N . MET A 1 100 ? -10.943 -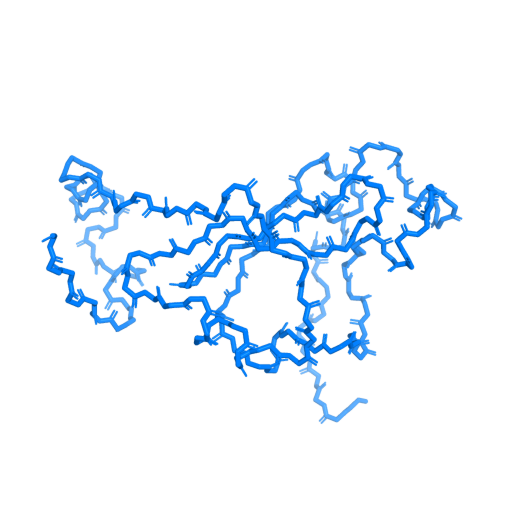3.329 -10.159 1.00 97.81 100 MET A N 1
ATOM 779 C CA . MET A 1 100 ? -9.604 -3.143 -10.714 1.00 97.81 100 MET A CA 1
ATOM 780 C C . MET A 1 100 ? -9.658 -3.217 -12.242 1.00 97.81 100 MET A C 1
ATOM 782 O O . MET A 1 100 ? -10.507 -3.886 -12.826 1.00 97.81 100 MET A O 1
ATOM 786 N N . ALA A 1 101 ? -8.778 -2.481 -12.923 1.00 97.56 101 ALA A N 1
ATOM 787 C CA . ALA A 1 101 ? -8.657 -2.581 -14.378 1.00 97.56 101 ALA A CA 1
ATOM 788 C C . ALA A 1 101 ? -7.679 -3.684 -14.813 1.00 97.56 101 ALA A C 1
ATOM 790 O O . ALA A 1 101 ? -7.538 -3.920 -16.000 1.00 97.56 101 ALA A O 1
ATOM 791 N N . PHE A 1 102 ? -7.004 -4.343 -13.872 1.00 96.25 102 PHE A N 1
ATOM 792 C CA . PHE A 1 102 ? -6.076 -5.440 -14.124 1.00 96.25 102 PHE A CA 1
ATOM 793 C C . PHE A 1 102 ? -6.270 -6.539 -13.080 1.00 96.25 102 PHE A C 1
ATOM 795 O O . PHE A 1 102 ? -6.741 -6.277 -11.974 1.00 96.25 102 PHE A O 1
ATOM 802 N N . GLU A 1 103 ? -5.825 -7.752 -13.401 1.00 95.44 103 GLU A N 1
ATOM 803 C CA . GLU A 1 103 ? -5.876 -8.889 -12.482 1.00 95.44 103 GLU A CA 1
ATOM 804 C C . GLU A 1 103 ? -4.564 -9.007 -11.679 1.00 95.44 103 GLU A C 1
ATOM 806 O O . GLU A 1 103 ? -3.504 -9.294 -12.264 1.00 95.44 103 GLU A O 1
ATOM 811 N N . PRO A 1 104 ? -4.582 -8.769 -10.351 1.00 97.19 104 PRO A N 1
ATOM 812 C CA . PRO A 1 104 ? -3.437 -9.036 -9.492 1.00 97.19 104 PRO A CA 1
ATOM 813 C C . PRO A 1 104 ? -3.238 -10.545 -9.305 1.00 97.19 104 PRO A C 1
ATOM 815 O O . PRO A 1 104 ? -4.139 -11.356 -9.515 1.00 97.19 104 PRO A O 1
ATOM 818 N N . LEU A 1 105 ? -2.056 -10.934 -8.831 1.00 98.00 105 LEU A N 1
ATOM 819 C CA . LEU A 1 105 ? -1.875 -12.270 -8.266 1.00 98.00 105 LEU A CA 1
ATOM 820 C C . LEU A 1 105 ? -2.731 -12.403 -6.998 1.00 98.00 105 LEU A C 1
ATOM 822 O O . LEU A 1 105 ? -2.954 -11.420 -6.297 1.00 98.00 105 LEU A O 1
ATOM 826 N N . VAL A 1 106 ? -3.169 -13.612 -6.657 1.00 98.06 106 VAL A N 1
ATOM 827 C CA . VAL A 1 106 ? -3.953 -13.864 -5.436 1.00 98.06 106 VAL A CA 1
ATOM 828 C C . VAL A 1 106 ? -3.171 -14.797 -4.521 1.00 98.06 106 VAL A C 1
ATOM 830 O O . VAL A 1 106 ? -2.661 -15.830 -4.965 1.00 98.06 106 VAL A O 1
ATOM 833 N N . ALA A 1 107 ? -3.026 -14.415 -3.251 1.00 97.56 107 ALA A N 1
ATOM 834 C CA . ALA A 1 107 ? -2.391 -15.250 -2.241 1.00 97.56 107 ALA A CA 1
ATOM 835 C C . ALA A 1 107 ? -3.177 -16.551 -2.018 1.00 97.56 107 ALA A C 1
ATOM 837 O O . ALA A 1 107 ? -4.402 -16.589 -2.115 1.00 97.56 107 ALA A O 1
ATOM 838 N N . LYS A 1 108 ? -2.450 -17.630 -1.722 1.00 95.75 108 LYS A N 1
ATOM 839 C CA . LYS A 1 108 ? -3.014 -18.939 -1.387 1.00 95.75 108 LYS A CA 1
ATOM 840 C C . LYS A 1 108 ? -2.354 -19.419 -0.085 1.00 95.75 108 LYS A C 1
ATOM 842 O O . LYS A 1 108 ? -1.171 -19.753 -0.139 1.00 95.75 108 LYS A O 1
ATOM 847 N N . PRO A 1 109 ? -3.068 -19.436 1.057 1.00 96.00 109 PRO A N 1
ATOM 848 C CA . PRO A 1 109 ? -4.452 -18.980 1.240 1.00 96.00 109 PRO A CA 1
ATOM 849 C C . PRO A 1 109 ? -4.596 -17.452 1.132 1.00 96.00 109 PRO A C 1
ATOM 851 O O . PRO A 1 109 ? -3.648 -16.710 1.394 1.00 96.00 109 PRO A O 1
ATOM 854 N N . LEU A 1 110 ? -5.790 -16.992 0.750 1.00 97.94 110 LEU A N 1
ATOM 855 C CA . LEU A 1 110 ? -6.166 -15.581 0.844 1.00 97.94 110 LEU A CA 1
ATOM 856 C C . LEU A 1 110 ? -6.492 -15.265 2.308 1.00 97.94 110 LEU A C 1
ATOM 858 O O . LEU A 1 110 ? -7.276 -15.982 2.927 1.00 97.94 110 LEU A O 1
ATOM 862 N N . GLY A 1 111 ? -5.870 -14.226 2.862 1.00 97.75 111 GLY A N 1
ATOM 863 C CA . GLY A 1 111 ? -6.092 -13.820 4.246 1.00 97.75 111 GLY A CA 1
ATOM 864 C C . GLY A 1 111 ? -7.364 -12.995 4.443 1.00 97.75 111 GLY A C 1
ATOM 865 O O . GLY A 1 111 ? -7.918 -12.426 3.501 1.00 97.75 111 GLY A O 1
ATOM 866 N N . THR A 1 112 ? -7.753 -12.847 5.705 1.00 96.81 112 THR A N 1
ATOM 867 C CA . THR A 1 112 ? -8.784 -11.902 6.144 1.00 96.81 112 THR A CA 1
ATOM 868 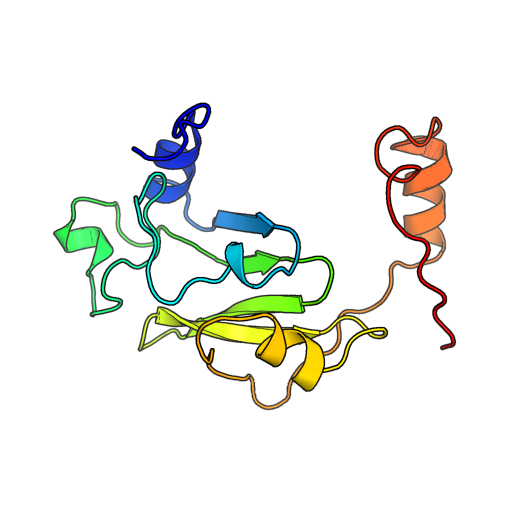C C . THR A 1 112 ? -8.158 -10.922 7.128 1.00 96.81 112 THR A C 1
ATOM 870 O O . THR A 1 112 ? -7.394 -11.323 8.006 1.00 96.81 112 THR A O 1
ATOM 873 N N . VAL A 1 113 ? -8.435 -9.631 6.964 1.00 95.31 113 VAL A N 1
ATOM 874 C CA . VAL A 1 113 ? -7.984 -8.590 7.891 1.00 95.31 113 VAL A CA 1
ATOM 875 C C . VAL A 1 113 ? -8.838 -8.667 9.151 1.00 95.31 113 VAL A C 1
ATOM 877 O O . VAL A 1 113 ? -10.062 -8.595 9.067 1.00 95.31 113 VAL A O 1
ATOM 880 N N . SER A 1 114 ? -8.206 -8.805 10.315 1.00 92.44 114 SER A N 1
ATOM 881 C CA . SER A 1 114 ? -8.935 -8.768 11.583 1.00 92.44 114 SER A CA 1
ATOM 882 C C . SER A 1 114 ? -9.573 -7.391 11.789 1.00 92.44 114 SER A C 1
ATOM 884 O O . SER A 1 114 ? -8.897 -6.381 11.559 1.00 92.44 114 SER A O 1
ATOM 886 N N . PRO A 1 115 ? -10.837 -7.319 12.239 1.00 91.56 115 PRO A N 1
ATOM 887 C CA . PRO A 1 115 ? -11.417 -6.049 12.649 1.00 91.56 115 PRO A CA 1
ATOM 888 C C . PRO A 1 115 ? -10.631 -5.467 13.841 1.00 91.56 115 PRO A C 1
ATOM 890 O O . PRO A 1 115 ? -9.994 -6.226 14.582 1.00 91.56 115 PRO A O 1
ATOM 893 N N . PRO A 1 116 ? -10.658 -4.136 14.041 1.00 92.00 116 PRO A N 1
ATOM 894 C CA . PRO A 1 116 ? -10.075 -3.519 15.227 1.00 92.00 116 PRO A CA 1
ATOM 895 C C . PRO A 1 116 ? -10.675 -4.104 16.509 1.00 92.00 116 PRO A C 1
ATOM 897 O O . PRO A 1 116 ? -11.861 -4.433 16.549 1.00 92.00 116 PRO A O 1
ATOM 900 N N . THR A 1 117 ? -9.875 -4.209 17.566 1.00 94.38 117 THR A N 1
ATOM 901 C CA . THR A 1 117 ? -10.375 -4.628 18.882 1.00 94.38 117 THR A CA 1
ATOM 902 C C . THR A 1 117 ? -11.180 -3.508 19.548 1.00 94.38 117 THR A C 1
ATOM 904 O O . THR A 1 117 ? -10.982 -2.330 19.249 1.00 94.38 117 THR A O 1
ATOM 907 N N . GLU A 1 118 ? -12.047 -3.848 20.507 1.00 93.88 118 GLU A N 1
ATOM 908 C CA . GLU A 1 118 ? -12.789 -2.842 21.290 1.00 93.88 118 GLU A CA 1
ATOM 909 C C . GLU A 1 118 ? -11.863 -1.857 22.014 1.00 93.88 118 GLU A C 1
ATOM 911 O O . GLU A 1 118 ? -12.141 -0.660 22.070 1.00 93.88 118 GLU A O 1
ATOM 916 N N . GLU A 1 119 ? -10.719 -2.329 22.511 1.00 97.06 119 GLU A N 1
ATOM 917 C CA . GLU A 1 119 ? -9.693 -1.471 23.110 1.00 97.06 119 GLU A CA 1
ATOM 918 C C . GLU A 1 119 ? -9.131 -0.470 22.088 1.00 97.06 119 GLU A C 1
ATOM 920 O O . GLU A 1 119 ? -9.082 0.730 22.357 1.00 97.06 119 GLU A O 1
ATOM 925 N N . GLN A 1 120 ? -8.781 -0.933 20.882 1.00 95.88 120 GLN A N 1
ATOM 926 C CA . GLN A 1 120 ? -8.297 -0.061 19.807 1.00 95.88 120 GLN A CA 1
ATOM 927 C C . GLN A 1 120 ? -9.353 0.966 19.390 1.00 95.88 120 GLN A C 1
ATOM 929 O O . GLN A 1 120 ? -9.021 2.131 19.178 1.00 95.88 120 GLN A O 1
ATOM 934 N N . LEU A 1 121 ? -10.620 0.553 19.287 1.00 93.31 121 LEU A N 1
ATOM 935 C CA . LEU A 1 121 ? -11.732 1.453 18.978 1.00 93.31 121 LEU A CA 1
ATOM 936 C C . LEU A 1 121 ? -11.958 2.480 20.088 1.00 93.31 121 LEU A C 1
ATOM 938 O O . LEU A 1 121 ? -12.236 3.638 19.779 1.00 93.31 121 LEU A O 1
ATOM 942 N N . THR A 1 122 ? -11.826 2.073 21.351 1.00 95.31 122 THR A N 1
ATOM 943 C CA . THR A 1 122 ? -11.934 2.968 22.508 1.00 95.31 122 THR A CA 1
ATOM 944 C C . THR A 1 122 ? -10.859 4.045 22.423 1.00 95.31 122 THR A C 1
ATOM 946 O O . THR A 1 122 ? -11.205 5.212 22.278 1.00 95.31 122 THR A O 1
ATOM 949 N N . ILE A 1 123 ? -9.579 3.661 22.365 1.00 97.00 123 ILE A N 1
ATOM 950 C CA . ILE A 1 123 ? -8.445 4.596 22.256 1.00 97.00 123 ILE A CA 1
ATOM 951 C C . ILE A 1 123 ? -8.622 5.534 21.053 1.00 97.00 123 ILE A C 1
ATOM 953 O O . ILE A 1 123 ? -8.460 6.751 21.164 1.00 97.00 123 ILE A O 1
ATOM 957 N N . LEU A 1 124 ? -9.001 4.986 19.894 1.00 94.75 124 LEU A N 1
ATOM 958 C CA . LEU A 1 124 ? -9.199 5.773 18.680 1.00 94.75 124 LEU A CA 1
ATOM 959 C C . LEU A 1 124 ? -10.263 6.864 18.866 1.00 94.75 124 LEU A C 1
ATOM 961 O O . LEU A 1 124 ? -10.056 7.995 18.431 1.00 94.75 124 LEU A O 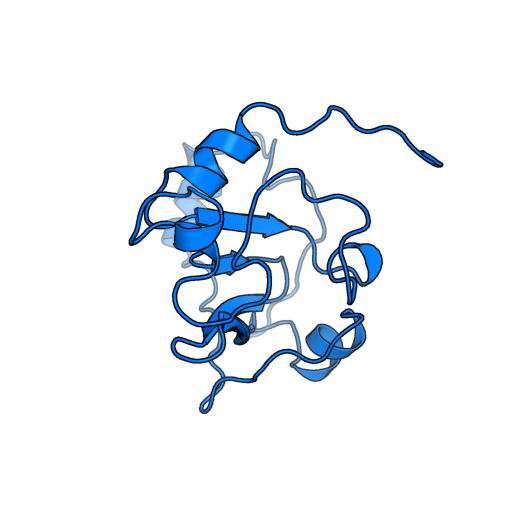1
ATOM 965 N N . ARG A 1 125 ? -11.385 6.532 19.514 1.00 92.62 125 ARG A N 1
ATOM 966 C CA . ARG A 1 125 ? -12.553 7.413 19.660 1.00 92.62 125 ARG A CA 1
ATOM 967 C C . ARG A 1 125 ? -12.495 8.326 20.883 1.00 92.62 125 ARG A C 1
ATOM 969 O O . ARG A 1 125 ? -13.176 9.342 20.873 1.00 92.62 125 ARG A O 1
ATOM 976 N N . SER A 1 126 ? -11.748 7.982 21.933 1.00 95.31 126 SER A N 1
ATOM 977 C CA . SER A 1 126 ? -11.676 8.788 23.162 1.00 95.31 126 SER A CA 1
ATOM 978 C C . SER A 1 126 ? -10.384 9.582 23.311 1.00 95.31 126 SER A C 1
ATOM 980 O O . SER A 1 126 ? -10.393 10.597 24.002 1.00 95.31 126 SER A O 1
ATOM 982 N N . GLU A 1 127 ? -9.286 9.147 22.684 1.00 96.75 127 GLU A N 1
ATOM 983 C CA . GLU A 1 127 ? -7.957 9.745 22.882 1.00 96.75 127 GLU A CA 1
ATOM 984 C C . GLU A 1 127 ? -7.339 10.289 21.587 1.00 96.75 127 GLU A C 1
ATOM 986 O O . GLU A 1 127 ? -6.781 11.385 21.598 1.00 96.75 127 GLU A O 1
ATOM 991 N N . ILE A 1 128 ? -7.435 9.554 20.470 1.00 96.19 128 ILE A N 1
ATOM 992 C CA . ILE A 1 128 ? -6.745 9.918 19.215 1.00 96.19 128 ILE A CA 1
ATOM 993 C C . ILE A 1 128 ? -7.562 10.892 18.360 1.00 96.19 128 ILE A C 1
ATOM 995 O O . ILE A 1 128 ? -7.029 11.906 17.912 1.00 96.19 128 ILE A O 1
ATOM 999 N N . ASP A 1 129 ? -8.841 10.597 18.118 1.00 95.38 129 ASP A N 1
ATOM 1000 C CA . ASP A 1 129 ? -9.738 11.453 17.331 1.00 95.38 129 ASP A CA 1
ATOM 1001 C C . ASP A 1 129 ? -11.085 11.689 18.044 1.00 95.38 129 ASP A C 1
ATOM 1003 O O . ASP A 1 129 ? -12.133 11.273 17.542 1.00 95.38 129 ASP A O 1
ATOM 1007 N N . PRO A 1 130 ? -11.093 12.367 19.214 1.00 94.44 130 PRO A N 1
ATOM 1008 C CA . PRO A 1 130 ? -12.301 12.516 20.034 1.00 94.44 130 PRO A CA 1
ATOM 1009 C C . PRO A 1 130 ? -13.412 13.330 19.366 1.00 94.44 130 PRO A C 1
ATOM 1011 O O . PRO A 1 130 ? -14.593 13.144 19.647 1.00 94.44 130 PRO A O 1
ATOM 1014 N N . GLU A 1 131 ? -13.039 14.244 18.471 1.00 94.94 131 GLU A N 1
ATOM 1015 C CA . GLU A 1 131 ? -13.978 15.075 17.713 1.00 94.94 131 GLU A CA 1
ATOM 1016 C C . GLU A 1 131 ? -14.435 14.408 16.403 1.00 94.94 131 GLU A C 1
ATOM 1018 O O . GLU A 1 131 ? -15.244 14.981 15.673 1.00 94.94 131 GLU A O 1
ATOM 1023 N N . GLY A 1 132 ? -13.913 13.219 16.077 1.00 90.69 132 GLY A N 1
ATOM 1024 C CA . GLY A 1 132 ? -14.264 12.489 14.862 1.00 90.69 132 GLY A CA 1
ATOM 1025 C C . GLY A 1 132 ? -13.886 13.223 13.575 1.00 90.69 132 GLY A C 1
ATOM 1026 O O . GLY A 1 132 ? -14.591 13.107 12.571 1.00 90.69 132 GLY A O 1
ATOM 1027 N N . ARG A 1 133 ? -12.792 13.992 13.572 1.00 90.19 133 ARG A N 1
ATOM 1028 C CA . ARG A 1 133 ? -12.367 14.765 12.394 1.00 90.19 133 ARG A CA 1
ATOM 1029 C C . ARG A 1 133 ? -11.999 13.857 11.226 1.00 90.19 133 ARG A C 1
ATOM 1031 O O . ARG A 1 133 ? -12.188 14.252 10.077 1.00 90.19 133 ARG A O 1
ATOM 1038 N N . VAL A 1 134 ? -11.485 12.665 11.521 1.00 86.75 134 VAL A N 1
ATOM 1039 C CA . VAL A 1 134 ? -11.129 11.630 10.550 1.00 86.75 134 VAL A CA 1
ATOM 1040 C C . VAL A 1 134 ? -12.138 10.487 10.610 1.00 86.75 134 VAL A C 1
ATOM 1042 O O . VAL A 1 134 ? -12.746 10.172 9.593 1.00 86.75 134 VAL A O 1
ATOM 1045 N N . VAL A 1 135 ? -12.358 9.887 11.784 1.00 85.12 135 VAL A N 1
ATOM 1046 C CA . VAL A 1 135 ? -13.191 8.675 11.921 1.00 85.12 135 VAL A CA 1
ATOM 1047 C C . VAL A 1 135 ? -14.691 8.950 11.828 1.00 85.12 135 VAL A C 1
ATOM 1049 O O . VAL A 1 135 ? -15.462 8.038 11.547 1.00 85.12 135 VAL A O 1
ATOM 1052 N N . GLY A 1 136 ? -15.114 10.198 12.046 1.00 80.31 136 GLY A N 1
ATOM 1053 C CA . GLY A 1 136 ? -16.495 10.637 11.836 1.00 80.31 136 GLY A CA 1
ATOM 1054 C C . GLY A 1 136 ? -16.828 10.896 10.365 1.00 80.31 136 GLY A C 1
ATOM 1055 O O . GLY A 1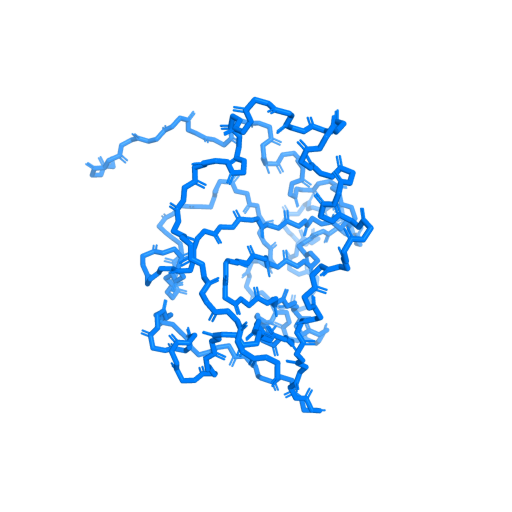 136 ? -17.989 11.130 10.031 1.00 80.31 136 GLY A O 1
ATOM 1056 N N . GLN A 1 137 ? -15.831 10.849 9.475 1.00 78.31 137 GLN A N 1
ATOM 1057 C CA . GLN A 1 137 ? -16.021 10.974 8.035 1.00 78.31 137 GLN A CA 1
ATOM 1058 C C . GLN A 1 137 ? -16.009 9.589 7.380 1.00 78.31 137 GLN A C 1
ATOM 1060 O O . GLN A 1 137 ? -15.114 8.785 7.620 1.00 78.31 137 GLN A O 1
ATOM 1065 N N . GLY A 1 138 ? -16.981 9.311 6.508 1.00 75.25 138 GLY A N 1
ATOM 1066 C CA . GLY A 1 138 ? -17.022 8.074 5.724 1.00 75.25 138 GLY A CA 1
ATOM 1067 C C . GLY A 1 138 ? -18.372 7.368 5.765 1.00 75.25 138 GLY A C 1
ATOM 1068 O O . GLY A 1 138 ? -19.396 7.958 6.110 1.00 75.25 138 GLY A O 1
ATOM 1069 N N . LYS A 1 139 ? -18.376 6.098 5.354 1.00 77.25 139 LYS A N 1
ATOM 1070 C CA . LYS A 1 139 ? -19.555 5.231 5.397 1.00 77.25 139 LYS A CA 1
ATOM 1071 C C . LYS A 1 139 ? -19.434 4.283 6.579 1.00 77.25 139 LYS A C 1
ATOM 1073 O O . LYS A 1 139 ? -18.400 3.644 6.749 1.00 77.25 139 LYS A O 1
ATOM 1078 N N . TRP A 1 140 ? -20.507 4.177 7.352 1.00 79.50 140 TRP A N 1
ATOM 1079 C CA . TRP A 1 140 ? -20.622 3.139 8.365 1.00 79.50 140 TRP A CA 1
ATOM 1080 C C . TRP A 1 140 ? -20.649 1.768 7.700 1.00 79.50 140 TRP A C 1
ATOM 1082 O O . TRP A 1 140 ? -21.279 1.583 6.657 1.00 79.50 140 TRP A O 1
ATOM 1092 N N . ILE A 1 141 ? -19.946 0.827 8.315 1.00 80.56 141 ILE A N 1
ATOM 1093 C CA . ILE A 1 141 ? -19.939 -0.573 7.921 1.00 80.56 141 ILE A CA 1
ATOM 1094 C C . ILE A 1 141 ? -20.663 -1.335 9.022 1.00 80.56 141 ILE A C 1
ATOM 1096 O O . ILE A 1 141 ? -20.288 -1.239 10.191 1.00 80.56 141 ILE A O 1
ATOM 1100 N N . GLU A 1 142 ? -21.691 -2.089 8.651 1.00 69.94 142 GLU A N 1
ATOM 1101 C CA . GLU A 1 142 ? -22.297 -3.065 9.547 1.00 69.94 142 GLU A CA 1
ATOM 1102 C C . GLU A 1 142 ? -21.502 -4.364 9.443 1.00 69.94 142 GLU A C 1
ATOM 1104 O O . GLU A 1 142 ? -21.495 -5.029 8.409 1.00 69.94 142 GLU A O 1
ATOM 1109 N N . PHE A 1 143 ? -20.790 -4.699 10.516 1.00 72.00 143 PHE A N 1
ATOM 1110 C CA . PHE A 1 143 ? -20.089 -5.967 10.642 1.00 72.00 143 PHE A CA 1
ATOM 1111 C C . PHE A 1 143 ? -20.882 -6.874 11.583 1.00 72.00 143 PHE A C 1
ATOM 1113 O O . PHE A 1 143 ? -21.043 -6.555 12.761 1.00 72.00 143 PHE A O 1
ATOM 1120 N N . GLN A 1 144 ? -21.391 -7.986 11.052 1.00 66.88 144 GLN A N 1
ATOM 1121 C CA . GLN A 1 144 ? -21.960 -9.070 11.850 1.00 66.88 144 GLN A CA 1
ATOM 1122 C C . GLN A 1 144 ? -20.897 -10.176 11.964 1.00 66.88 144 GLN A C 1
ATOM 1124 O O . GLN A 1 144 ? -20.526 -10.718 10.920 1.00 66.88 144 GLN A O 1
ATOM 1129 N N . PRO A 1 145 ? -20.355 -10.438 13.171 1.00 62.25 145 PRO A N 1
ATOM 1130 C CA . PRO A 1 145 ? -19.273 -11.402 13.386 1.00 62.25 145 PRO A CA 1
ATOM 1131 C C . PRO A 1 145 ? -19.611 -12.841 12.991 1.00 62.25 145 PRO A C 1
ATOM 1133 O O . PRO A 1 145 ? -20.789 -13.240 13.147 1.00 62.25 145 PRO A O 1
#

Radius of gyration: 17.29 Å; chains: 1; bounding box: 42×38×43 Å

InterPro domains:
  IPR004165 Coenzyme A transferase family I [PF01144] (2-98)
  IPR037171 NagB/RpiA transferase-like [SSF100950] (1-134)

Organism: NCBI:txid412755